Protein AF-A0A8S0PTY3-F1 (afdb_monomer)

Organism: NCBI:txid158383

Structure (mmCIF, N/CA/C/O backbone):
data_AF-A0A8S0PTY3-F1
#
_entry.id   AF-A0A8S0PTY3-F1
#
loop_
_atom_site.group_PDB
_atom_site.id
_atom_site.type_symbol
_atom_site.label_atom_id
_atom_site.label_alt_id
_atom_site.label_comp_id
_atom_site.label_asym_id
_atom_site.label_entity_id
_atom_site.label_seq_id
_atom_site.pdbx_PDB_ins_code
_atom_site.Cartn_x
_atom_site.Cartn_y
_atom_site.Cartn_z
_atom_site.occupancy
_atom_site.B_iso_or_equiv
_atom_site.auth_seq_id
_atom_site.auth_comp_id
_atom_site.auth_asym_id
_atom_site.auth_atom_id
_atom_site.pdbx_PDB_model_num
ATOM 1 N N . MET A 1 1 ? 36.719 59.732 -24.425 1.00 47.72 1 MET A N 1
ATOM 2 C CA . MET A 1 1 ? 35.399 59.283 -24.915 1.00 47.72 1 MET A CA 1
ATOM 3 C C . MET A 1 1 ? 35.614 58.334 -26.077 1.00 47.72 1 MET A C 1
ATOM 5 O O . MET A 1 1 ? 36.108 58.786 -27.097 1.00 47.72 1 MET A O 1
ATOM 9 N N . ALA A 1 2 ? 35.304 57.054 -25.889 1.00 41.06 2 ALA A N 1
ATOM 10 C CA . ALA A 1 2 ? 34.878 56.102 -26.920 1.00 41.06 2 ALA A CA 1
ATOM 11 C C . ALA A 1 2 ? 34.700 54.754 -26.211 1.00 41.06 2 ALA A C 1
ATOM 13 O O . ALA A 1 2 ? 35.663 54.024 -25.995 1.00 41.06 2 ALA A O 1
ATOM 14 N N . GLY A 1 3 ? 33.476 54.494 -25.754 1.00 50.53 3 GLY A N 1
ATOM 15 C CA . GLY A 1 3 ? 33.076 53.160 -25.331 1.00 50.53 3 GLY A CA 1
ATOM 16 C C . GLY A 1 3 ? 32.912 52.247 -26.543 1.00 50.53 3 GLY A C 1
ATOM 17 O O . GLY A 1 3 ? 32.558 52.717 -27.623 1.00 50.53 3 GLY A O 1
ATOM 18 N N . LYS A 1 4 ? 33.175 50.960 -26.334 1.00 49.97 4 LYS A N 1
ATOM 19 C CA . LYS A 1 4 ? 32.602 49.814 -27.054 1.00 49.97 4 LYS A CA 1
ATOM 20 C C . LYS A 1 4 ? 32.573 48.682 -26.026 1.00 49.97 4 LYS A C 1
ATOM 22 O O . LYS A 1 4 ? 33.629 48.272 -25.560 1.00 49.97 4 LYS A O 1
ATOM 27 N N . GLU A 1 5 ? 31.456 48.510 -25.333 1.00 43.94 5 GLU A N 1
ATOM 28 C CA . GLU A 1 5 ? 30.323 47.653 -25.711 1.00 43.94 5 GLU A CA 1
ATOM 29 C C . GLU A 1 5 ? 30.689 46.172 -25.792 1.00 43.94 5 GLU A C 1
ATOM 31 O O . GLU A 1 5 ? 31.604 45.739 -26.488 1.00 43.94 5 GLU A O 1
ATOM 36 N N . GLU A 1 6 ? 29.941 45.441 -24.981 1.00 49.84 6 GLU A N 1
ATOM 37 C CA . GLU A 1 6 ? 30.069 44.049 -24.624 1.00 49.84 6 GLU A CA 1
ATOM 38 C C . GLU A 1 6 ? 29.741 43.118 -25.790 1.00 49.84 6 GLU A C 1
ATOM 40 O O . GLU A 1 6 ? 28.925 43.415 -26.661 1.00 49.84 6 GLU A O 1
ATOM 45 N N . THR A 1 7 ? 30.296 41.911 -25.759 1.00 37.59 7 THR A N 1
ATOM 46 C CA . THR A 1 7 ? 29.623 40.764 -26.373 1.00 37.59 7 THR A CA 1
ATOM 47 C C . THR A 1 7 ? 29.821 39.559 -25.472 1.00 37.59 7 THR A C 1
ATOM 49 O O . THR A 1 7 ? 30.642 38.674 -25.708 1.00 37.59 7 THR A O 1
ATOM 52 N N . SER A 1 8 ? 29.058 39.558 -24.385 1.00 48.28 8 SER A N 1
ATOM 53 C CA . SER A 1 8 ? 28.798 38.378 -23.574 1.00 48.28 8 SER A CA 1
ATOM 54 C C . SER A 1 8 ? 28.000 37.407 -24.442 1.00 48.28 8 SER A C 1
ATOM 56 O O . SER A 1 8 ? 26.793 37.557 -24.608 1.00 48.28 8 SER A O 1
ATOM 58 N N . ILE A 1 9 ? 28.683 36.450 -25.075 1.00 49.12 9 ILE A N 1
ATOM 59 C CA . ILE A 1 9 ? 28.039 35.369 -25.828 1.00 49.12 9 ILE A CA 1
ATOM 60 C C . ILE A 1 9 ? 27.281 34.506 -24.818 1.00 49.12 9 ILE A C 1
ATOM 62 O O . ILE A 1 9 ? 27.833 33.608 -24.179 1.00 49.12 9 ILE A O 1
ATOM 66 N N . SER A 1 10 ? 26.001 34.821 -24.660 1.00 50.09 10 SER A N 1
ATOM 67 C CA . SER A 1 10 ? 25.010 34.012 -23.969 1.00 50.09 10 SER A CA 1
ATOM 68 C C . SER A 1 10 ? 24.914 32.669 -24.684 1.00 50.09 10 SER A C 1
ATOM 70 O O . SER A 1 10 ? 24.241 32.539 -25.706 1.00 50.09 10 SER A O 1
ATOM 72 N N . LYS A 1 11 ? 25.618 31.654 -24.175 1.00 48.19 11 LYS A N 1
ATOM 73 C CA . LYS A 1 11 ? 25.372 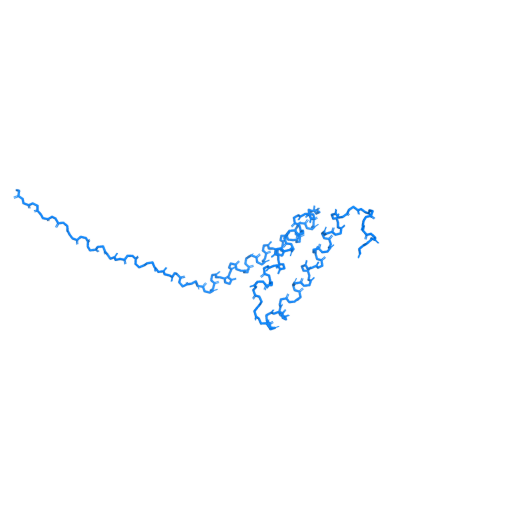30.271 -24.591 1.00 48.19 11 LYS A CA 1
ATOM 74 C C . LYS A 1 11 ? 23.907 29.948 -24.277 1.00 48.19 11 LYS A C 1
ATOM 76 O O . LYS A 1 11 ? 23.478 30.219 -23.151 1.00 48.19 11 LYS A O 1
ATOM 81 N N . PRO A 1 12 ? 23.140 29.379 -25.222 1.00 44.28 12 PRO A N 1
ATOM 82 C CA . PRO A 1 12 ? 21.804 28.909 -24.915 1.00 44.28 12 PRO A CA 1
ATOM 83 C C . PRO A 1 12 ? 21.947 27.837 -23.839 1.00 44.28 12 PRO A C 1
ATOM 85 O O . PRO A 1 12 ? 22.646 26.838 -24.019 1.00 44.28 12 PRO A O 1
ATOM 88 N N . LYS A 1 13 ? 21.326 28.094 -22.690 1.00 45.62 13 LYS A N 1
ATOM 89 C CA . LYS A 1 13 ? 21.098 27.110 -21.642 1.00 45.62 13 LYS A CA 1
ATOM 90 C C . LYS A 1 13 ? 20.131 26.099 -22.248 1.00 45.62 13 LYS A C 1
ATOM 92 O O . LYS A 1 13 ? 18.924 26.273 -22.148 1.00 45.62 13 LYS A O 1
ATOM 97 N N . MET A 1 14 ? 20.679 25.131 -22.987 1.00 43.06 14 MET A N 1
ATOM 98 C CA . MET A 1 14 ? 19.961 23.919 -23.349 1.00 43.06 14 MET A CA 1
ATOM 99 C C . MET A 1 14 ? 19.420 23.383 -22.035 1.00 43.06 14 MET A C 1
ATOM 101 O O . MET A 1 14 ? 20.191 23.060 -21.129 1.00 43.06 14 MET A O 1
ATOM 105 N N . GLU A 1 15 ? 18.098 23.422 -21.910 1.00 46.19 15 GLU A N 1
ATOM 106 C CA . GLU A 1 15 ? 17.368 22.638 -20.939 1.00 46.19 15 GLU A CA 1
ATOM 107 C C . GLU A 1 15 ? 17.811 21.205 -21.186 1.00 46.19 15 GLU A C 1
ATOM 109 O O . GLU A 1 15 ? 17.429 20.554 -22.155 1.00 46.19 15 GLU A O 1
ATOM 114 N N . GLU A 1 16 ? 18.762 20.783 -20.363 1.00 47.66 16 GLU A N 1
ATOM 115 C CA . GLU A 1 16 ? 19.120 19.400 -20.190 1.00 47.66 16 GLU A CA 1
ATOM 116 C 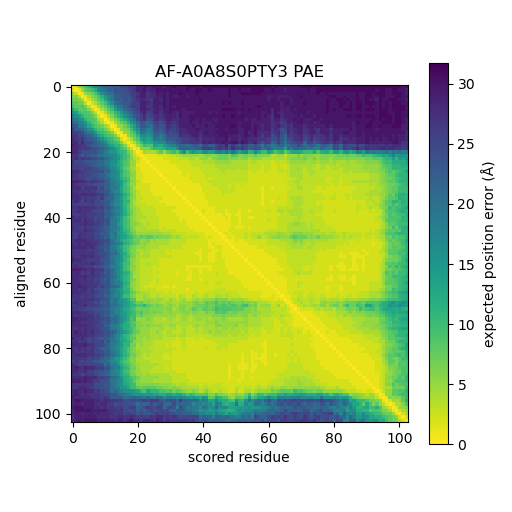C . GLU A 1 16 ? 17.804 18.759 -19.756 1.00 47.66 16 GLU A C 1
ATOM 118 O O . GLU A 1 16 ? 17.382 18.911 -18.607 1.00 47.66 16 GLU A O 1
ATOM 123 N N . GLU A 1 17 ? 17.094 18.149 -20.710 1.00 50.41 17 GLU A N 1
ATOM 124 C CA . GLU A 1 17 ? 16.137 17.086 -20.449 1.00 50.41 17 GLU A CA 1
ATOM 125 C C . GLU A 1 17 ? 16.883 16.132 -19.533 1.00 50.41 17 GLU A C 1
ATOM 127 O O . GLU A 1 17 ? 17.713 15.332 -19.969 1.00 50.41 17 GLU A O 1
ATOM 132 N N . SER A 1 18 ? 16.722 16.355 -18.231 1.00 56.41 18 SER A N 1
ATOM 133 C CA . SER A 1 18 ? 17.535 15.727 -17.219 1.00 56.41 18 SER A CA 1
ATOM 134 C C . SER A 1 18 ? 17.217 14.257 -17.338 1.00 56.41 18 SER A C 1
ATOM 136 O O . SER A 1 18 ? 16.141 13.831 -16.914 1.00 56.41 18 SER A O 1
ATOM 138 N N . SER A 1 19 ? 18.107 13.510 -17.993 1.00 62.31 19 SER A N 1
ATOM 139 C CA . SER A 1 19 ? 17.994 12.067 -18.105 1.00 62.31 19 SER A CA 1
ATOM 140 C C . SER A 1 19 ? 17.713 11.571 -16.694 1.00 62.31 19 SER A C 1
ATOM 142 O O . SER A 1 19 ? 18.517 11.771 -15.778 1.00 62.31 19 SER A O 1
ATOM 144 N N . VAL A 1 20 ? 16.491 11.086 -16.463 1.00 66.31 20 VAL A N 1
ATOM 145 C CA . VAL A 1 20 ? 16.073 10.677 -15.127 1.00 66.31 20 VAL A CA 1
ATOM 146 C C . VAL A 1 20 ? 17.027 9.559 -14.757 1.00 66.31 20 VAL A C 1
ATOM 148 O O . VAL A 1 20 ? 16.990 8.477 -15.338 1.00 66.31 20 VAL A O 1
ATOM 151 N N . CYS A 1 21 ? 17.968 9.854 -13.860 1.00 88.75 21 CYS A N 1
ATOM 152 C CA . CYS A 1 21 ? 18.962 8.885 -13.444 1.00 88.75 21 CYS A CA 1
ATOM 153 C C . CYS A 1 21 ? 18.187 7.737 -12.805 1.00 88.75 21 CYS A C 1
ATOM 155 O O . CYS A 1 21 ? 17.653 7.896 -11.708 1.00 88.75 21 CYS A O 1
ATOM 157 N N . TRP A 1 22 ? 18.096 6.602 -13.502 1.00 90.00 22 TRP A N 1
ATOM 158 C CA . TRP A 1 22 ? 17.279 5.455 -13.096 1.00 90.00 22 TRP A CA 1
ATOM 159 C C . TRP A 1 22 ? 17.567 5.035 -11.649 1.00 90.00 22 TRP A C 1
ATOM 161 O O . TRP A 1 22 ? 16.667 4.613 -10.933 1.00 90.00 22 TRP A O 1
ATOM 171 N N . ARG A 1 23 ? 18.805 5.241 -11.179 1.00 92.56 23 ARG A N 1
ATOM 172 C CA . ARG A 1 23 ? 19.203 5.008 -9.784 1.00 92.56 23 ARG A CA 1
ATOM 173 C C . ARG A 1 23 ? 18.432 5.882 -8.799 1.00 92.56 23 ARG A C 1
ATOM 175 O O . ARG A 1 23 ? 17.964 5.368 -7.794 1.00 92.56 23 ARG A O 1
ATOM 182 N N . LYS A 1 24 ? 18.281 7.178 -9.091 1.00 93.44 24 LYS A N 1
ATOM 183 C CA . LYS A 1 24 ? 17.484 8.095 -8.262 1.00 93.44 24 LYS A CA 1
ATOM 184 C C . LYS A 1 24 ? 16.015 7.692 -8.273 1.00 93.44 24 LYS A C 1
ATOM 186 O O . LYS A 1 24 ? 15.405 7.607 -7.222 1.00 93.44 24 LYS A O 1
ATOM 191 N N . GLN A 1 25 ? 15.477 7.359 -9.446 1.00 91.00 25 GLN A N 1
ATOM 192 C CA . GLN A 1 25 ? 14.087 6.917 -9.563 1.00 91.00 25 GLN A CA 1
ATOM 193 C C . GLN A 1 25 ? 13.813 5.640 -8.754 1.00 91.00 25 GLN A C 1
ATOM 195 O O . GLN A 1 25 ? 12.777 5.531 -8.103 1.00 91.00 25 GLN A O 1
ATOM 200 N N . VAL A 1 26 ? 14.738 4.677 -8.782 1.00 91.94 26 VAL A N 1
ATOM 201 C CA . VAL A 1 26 ? 14.650 3.452 -7.978 1.00 91.94 26 VAL A CA 1
ATOM 202 C C . VAL A 1 26 ? 14.751 3.765 -6.485 1.00 91.94 26 VAL A C 1
ATOM 204 O O . VAL A 1 26 ? 13.951 3.243 -5.716 1.00 91.94 26 VAL A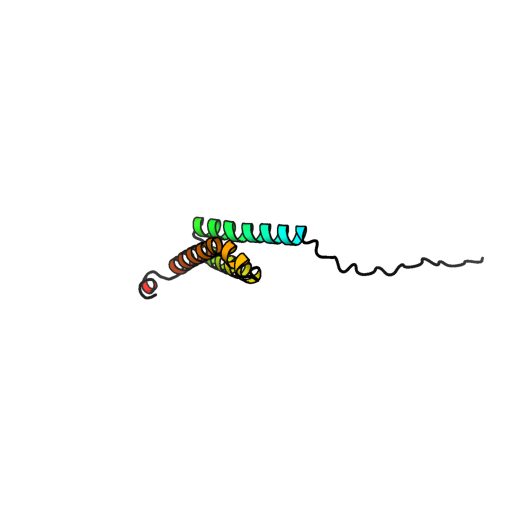 O 1
ATOM 207 N N . ASP A 1 27 ? 15.672 4.638 -6.075 1.00 95.31 27 ASP A N 1
ATOM 208 C CA . ASP A 1 27 ? 15.822 5.055 -4.675 1.00 95.31 27 ASP A CA 1
ATOM 209 C C . ASP A 1 27 ? 14.565 5.769 -4.144 1.00 95.31 27 ASP A C 1
ATOM 211 O O . ASP A 1 27 ? 14.057 5.434 -3.074 1.00 95.31 27 ASP A O 1
ATOM 215 N N . ASP A 1 28 ? 13.990 6.687 -4.923 1.00 94.56 28 ASP A N 1
ATOM 216 C CA . ASP A 1 28 ? 12.747 7.381 -4.572 1.00 94.56 28 ASP A CA 1
ATOM 217 C C . ASP A 1 28 ? 11.563 6.411 -4.482 1.00 94.56 28 ASP A C 1
ATOM 219 O O . ASP A 1 28 ? 10.747 6.489 -3.560 1.00 94.56 28 ASP A O 1
ATOM 223 N N . ASN A 1 29 ? 11.481 5.455 -5.412 1.00 93.25 29 ASN A N 1
ATOM 224 C CA . ASN A 1 29 ? 10.476 4.398 -5.371 1.00 93.25 29 ASN A CA 1
ATOM 225 C C . ASN A 1 29 ? 10.632 3.521 -4.124 1.00 93.25 29 ASN A C 1
ATOM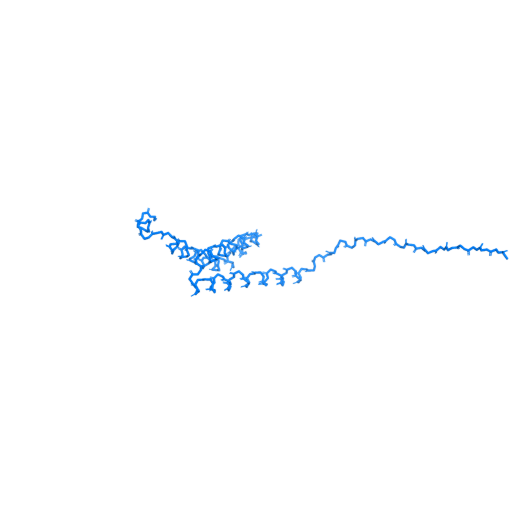 227 O O . ASN A 1 29 ? 9.631 3.201 -3.487 1.00 93.25 29 ASN A O 1
ATOM 231 N N . LEU A 1 30 ? 11.863 3.159 -3.757 1.00 94.12 30 LEU A N 1
ATOM 232 C CA . LEU A 1 30 ? 12.143 2.343 -2.579 1.00 94.12 30 LEU A CA 1
ATOM 233 C C . LEU A 1 30 ? 11.770 3.083 -1.292 1.00 94.12 30 LEU A C 1
ATOM 235 O O . LEU A 1 30 ? 11.084 2.530 -0.434 1.00 94.12 30 LEU A O 1
ATOM 239 N N . LYS A 1 31 ? 12.149 4.359 -1.181 1.00 96.38 31 LYS A N 1
ATOM 240 C CA . LYS A 1 31 ? 11.754 5.221 -0.060 1.00 96.38 31 LYS A CA 1
ATOM 241 C C . LYS A 1 31 ? 10.241 5.318 0.053 1.00 96.38 31 LYS A C 1
ATOM 243 O O . LYS A 1 31 ? 9.701 5.128 1.138 1.00 96.38 31 LYS A O 1
ATOM 248 N N . ARG A 1 32 ? 9.549 5.555 -1.064 1.00 95.44 32 ARG A N 1
ATOM 249 C CA . ARG A 1 32 ? 8.086 5.635 -1.089 1.00 95.44 32 ARG A CA 1
ATOM 250 C C . ARG A 1 32 ? 7.433 4.310 -0.699 1.00 95.44 32 ARG A C 1
ATOM 252 O O . ARG A 1 32 ? 6.478 4.327 0.075 1.00 95.44 32 ARG A O 1
ATOM 259 N N . LEU A 1 33 ? 7.959 3.185 -1.184 1.00 95.00 33 LEU A N 1
ATOM 260 C CA . LEU A 1 33 ? 7.499 1.850 -0.805 1.00 95.00 33 LEU A CA 1
ATOM 261 C C . LEU A 1 33 ? 7.623 1.640 0.709 1.00 95.00 33 LEU A C 1
ATOM 263 O O . LEU A 1 33 ? 6.647 1.263 1.351 1.00 95.00 33 LEU A O 1
ATOM 267 N N . HIS A 1 34 ? 8.787 1.947 1.285 1.00 95.62 34 HIS A N 1
ATOM 268 C CA . HIS A 1 34 ? 9.027 1.835 2.725 1.00 95.62 34 HIS A CA 1
ATOM 269 C C . HIS A 1 34 ? 8.118 2.758 3.538 1.00 95.62 34 HIS A C 1
ATOM 271 O O . HIS A 1 34 ? 7.524 2.321 4.519 1.00 95.62 34 HIS A O 1
ATOM 277 N N . SER A 1 35 ? 7.964 4.018 3.122 1.00 96.69 35 SER A N 1
ATOM 278 C CA . SER A 1 35 ? 7.060 4.963 3.782 1.00 96.69 35 SER A CA 1
ATOM 279 C C . SER A 1 35 ? 5.620 4.459 3.816 1.00 96.69 35 SER A C 1
ATOM 281 O O . SER A 1 35 ? 4.958 4.596 4.839 1.00 96.69 35 SER A O 1
ATOM 283 N N . LEU A 1 36 ? 5.133 3.866 2.724 1.00 95.69 36 LEU A N 1
ATOM 284 C CA . LEU A 1 36 ? 3.778 3.322 2.657 1.00 95.69 36 LEU A CA 1
ATOM 285 C C . LEU A 1 36 ? 3.629 2.050 3.498 1.00 95.69 36 LEU A C 1
ATOM 287 O O . LEU A 1 36 ? 2.642 1.913 4.220 1.00 95.69 36 LEU A O 1
ATOM 291 N N . LEU A 1 37 ? 4.608 1.145 3.437 1.00 95.00 37 LEU A N 1
ATOM 292 C CA . LEU A 1 37 ? 4.578 -0.124 4.161 1.00 95.00 37 LEU A CA 1
ATOM 293 C C . LEU A 1 37 ? 4.623 0.102 5.678 1.00 95.00 37 LEU A C 1
ATOM 295 O O . LEU A 1 37 ? 3.682 -0.261 6.380 1.00 95.00 37 LEU A O 1
ATOM 299 N N . PHE A 1 38 ? 5.649 0.805 6.163 1.00 95.75 38 PHE A N 1
ATOM 300 C CA . PHE A 1 38 ? 5.802 1.099 7.589 1.00 95.75 38 PHE A CA 1
ATOM 301 C C . PHE A 1 38 ? 4.777 2.107 8.100 1.00 95.75 38 PHE A C 1
ATOM 303 O O . PHE A 1 38 ? 4.389 2.045 9.262 1.00 95.75 38 PHE A O 1
ATOM 310 N N . GLY A 1 39 ? 4.319 3.027 7.246 1.00 95.94 39 GLY A N 1
ATOM 311 C CA . GLY A 1 39 ? 3.218 3.921 7.585 1.00 95.94 39 GLY A CA 1
ATOM 312 C C . GLY A 1 39 ? 1.962 3.127 7.922 1.00 95.94 39 GLY A C 1
ATOM 313 O O . GLY A 1 39 ? 1.386 3.334 8.990 1.00 95.94 39 GLY A O 1
ATOM 314 N N . THR A 1 40 ? 1.590 2.185 7.045 1.00 96.25 40 THR A N 1
ATOM 315 C CA . THR A 1 40 ? 0.396 1.350 7.228 1.00 96.25 40 THR A CA 1
ATOM 316 C C . THR A 1 40 ? 0.479 0.571 8.539 1.00 96.25 40 THR A C 1
ATOM 318 O O . THR A 1 40 ? -0.483 0.564 9.305 1.00 96.25 40 THR A O 1
ATOM 321 N N . ASP A 1 41 ? 1.635 -0.031 8.824 1.00 96.06 41 ASP A N 1
ATOM 322 C CA . ASP A 1 41 ? 1.866 -0.773 10.067 1.00 96.06 41 ASP A CA 1
ATOM 323 C C . ASP A 1 41 ? 1.762 0.121 11.298 1.00 96.06 41 ASP A C 1
ATOM 325 O O . ASP A 1 41 ? 0.997 -0.171 12.215 1.00 96.06 41 ASP A O 1
ATOM 329 N N . LEU A 1 42 ? 2.437 1.270 11.282 1.00 97.19 42 LEU A N 1
ATOM 330 C CA . LEU A 1 42 ? 2.395 2.225 12.383 1.00 97.19 42 LEU A CA 1
ATOM 331 C C . LEU A 1 42 ? 0.978 2.762 12.635 1.00 97.19 42 LEU A C 1
ATOM 333 O O . LEU A 1 42 ? 0.597 2.999 13.781 1.00 97.19 42 LEU A O 1
ATOM 337 N N . ALA A 1 43 ? 0.196 2.993 11.580 1.00 95.75 43 ALA A N 1
ATOM 338 C CA . ALA A 1 43 ? -1.182 3.452 11.696 1.00 95.75 43 ALA A CA 1
ATOM 339 C C . ALA A 1 43 ? -2.090 2.366 12.296 1.00 95.75 43 ALA A C 1
ATOM 341 O O . ALA A 1 43 ? -2.898 2.669 13.176 1.00 95.75 43 ALA A O 1
ATOM 342 N N . LEU A 1 44 ? -1.910 1.102 11.890 1.00 94.88 44 LEU A N 1
ATOM 343 C CA . LEU A 1 44 ? -2.609 -0.040 12.487 1.00 94.88 44 LEU A CA 1
ATOM 344 C C . LEU A 1 44 ? -2.263 -0.207 13.970 1.00 94.88 44 LEU A C 1
ATOM 346 O O . LEU A 1 44 ? -3.171 -0.355 14.786 1.00 94.88 44 LEU A O 1
ATOM 350 N N . GLU A 1 45 ? -0.980 -0.132 14.330 1.00 95.81 45 GLU A N 1
ATOM 351 C CA . GLU A 1 45 ? -0.515 -0.222 15.721 1.00 95.81 45 GLU A CA 1
ATOM 352 C C . GLU A 1 45 ? -1.104 0.885 16.604 1.00 95.81 45 GLU A C 1
ATOM 354 O O . GLU A 1 45 ? -1.456 0.649 17.759 1.00 95.81 45 GLU A O 1
ATOM 359 N N . LYS A 1 46 ? -1.257 2.094 16.053 1.00 95.56 46 LYS A N 1
ATOM 360 C CA . LYS A 1 46 ? -1.863 3.240 16.748 1.00 95.56 46 LYS A CA 1
ATOM 361 C C . LYS A 1 46 ? -3.392 3.200 16.795 1.00 95.56 46 LYS A C 1
ATOM 363 O O . LYS A 1 46 ? -3.988 4.045 17.459 1.00 95.56 46 LYS A O 1
ATOM 368 N N . GLY A 1 47 ? -4.032 2.267 16.088 1.00 93.00 47 GLY A N 1
ATOM 369 C CA . GLY A 1 47 ? -5.488 2.223 15.936 1.00 93.00 47 GLY A CA 1
ATOM 370 C C . GLY A 1 47 ? -6.057 3.336 15.048 1.00 93.00 47 GLY A C 1
ATOM 371 O O . GLY A 1 47 ? -7.270 3.542 15.028 1.00 93.00 47 GLY A O 1
ATOM 372 N N . ASP A 1 48 ? -5.212 4.047 14.295 1.00 95.94 48 ASP A N 1
ATOM 373 C CA . ASP A 1 48 ? -5.659 5.002 13.280 1.00 95.94 48 ASP A CA 1
ATOM 374 C C . ASP A 1 48 ? -5.999 4.247 11.990 1.00 95.94 48 ASP A C 1
ATOM 376 O O . ASP A 1 48 ? -5.245 4.206 11.012 1.00 95.94 48 ASP A O 1
ATOM 380 N N . PHE A 1 49 ? -7.161 3.597 12.015 1.00 94.31 49 PHE A N 1
ATOM 381 C CA . PHE A 1 49 ? -7.616 2.758 10.915 1.00 94.31 49 PHE A CA 1
ATOM 382 C C . PHE A 1 49 ? -7.927 3.561 9.645 1.00 94.31 49 PHE A C 1
ATOM 384 O O . PHE A 1 49 ? -7.795 3.024 8.548 1.00 94.31 49 PHE A O 1
ATOM 391 N N . SER A 1 50 ? -8.277 4.845 9.763 1.00 94.38 50 SER A N 1
ATOM 392 C CA . SER A 1 50 ? -8.496 5.730 8.611 1.00 94.38 50 SER A CA 1
ATOM 393 C C . SER A 1 50 ? -7.191 5.971 7.857 1.00 94.38 50 SER A C 1
ATOM 395 O O . SER A 1 50 ? -7.125 5.758 6.643 1.00 94.38 50 SER A O 1
ATOM 397 N N . SER A 1 51 ? -6.127 6.348 8.572 1.00 94.50 51 SER A N 1
ATOM 398 C CA . SER A 1 51 ? -4.802 6.524 7.969 1.00 94.50 51 SER A CA 1
ATOM 399 C C . SER A 1 51 ? -4.252 5.205 7.427 1.00 94.50 51 SER A C 1
ATOM 401 O O . SER A 1 51 ? -3.738 5.180 6.307 1.00 94.50 51 SER A O 1
ATOM 403 N N . ALA A 1 52 ? -4.425 4.100 8.163 1.00 96.19 52 ALA A N 1
ATOM 404 C CA . ALA A 1 52 ? -4.019 2.771 7.709 1.00 96.19 52 ALA A CA 1
ATOM 405 C C . ALA A 1 52 ? -4.722 2.371 6.403 1.00 96.19 52 ALA A C 1
ATOM 407 O O . ALA A 1 52 ? -4.078 1.867 5.485 1.00 96.19 52 ALA A O 1
ATOM 408 N N . GLN A 1 53 ? -6.027 2.640 6.280 1.00 96.00 53 GLN A N 1
ATOM 409 C CA . GLN A 1 53 ? -6.792 2.365 5.064 1.00 96.00 53 GLN A CA 1
ATOM 410 C C . GLN A 1 53 ? -6.244 3.155 3.866 1.00 96.00 53 GLN A C 1
ATOM 412 O O . GLN A 1 53 ? -6.010 2.581 2.801 1.00 96.00 53 GLN A O 1
ATOM 417 N N . VAL A 1 54 ? -6.020 4.463 4.031 1.00 96.50 54 VAL A N 1
ATOM 418 C CA . VAL A 1 54 ? -5.511 5.334 2.956 1.00 96.50 54 VAL A CA 1
ATOM 419 C C . VAL A 1 54 ? -4.106 4.915 2.526 1.00 96.50 54 VAL A C 1
ATOM 421 O O . VAL A 1 54 ? -3.820 4.841 1.330 1.00 96.50 54 VAL A O 1
ATOM 424 N N . GLN A 1 55 ? -3.230 4.604 3.480 1.00 95.69 55 GLN A N 1
ATOM 425 C CA . GLN A 1 55 ? -1.860 4.185 3.190 1.00 95.69 55 GLN A CA 1
ATOM 426 C C . GLN A 1 55 ? -1.805 2.802 2.537 1.00 95.69 55 GLN A C 1
ATOM 428 O O . GLN A 1 55 ? -1.066 2.635 1.567 1.00 95.69 55 GLN A O 1
ATOM 433 N N . ALA A 1 56 ? -2.640 1.852 2.972 1.00 96.31 56 ALA A N 1
ATOM 434 C CA . ALA A 1 56 ? -2.743 0.535 2.347 1.00 96.31 56 ALA A CA 1
ATOM 435 C C . ALA A 1 56 ? -3.259 0.624 0.899 1.00 96.31 56 ALA A C 1
ATOM 437 O O . ALA A 1 56 ? -2.697 -0.008 0.004 1.00 96.31 56 ALA A O 1
ATOM 438 N N . LEU A 1 57 ? -4.274 1.458 0.632 1.00 96.69 57 LEU A N 1
ATOM 439 C CA . LEU A 1 57 ? -4.738 1.737 -0.735 1.00 96.69 57 LEU A CA 1
ATOM 440 C C . LEU A 1 57 ? -3.638 2.382 -1.585 1.00 96.69 57 LEU A C 1
ATOM 442 O O . LEU A 1 57 ? -3.429 1.989 -2.732 1.00 96.69 57 LEU A O 1
ATOM 446 N N . GLY A 1 58 ? -2.907 3.341 -1.012 1.00 96.06 58 GLY A N 1
ATOM 447 C CA . GLY A 1 58 ? -1.766 3.979 -1.663 1.00 96.06 58 GLY A CA 1
ATOM 448 C C . GLY A 1 58 ? -0.644 2.994 -1.994 1.00 96.06 58 GLY A C 1
ATOM 449 O O . GLY A 1 58 ? -0.065 3.078 -3.075 1.00 96.06 58 GLY A O 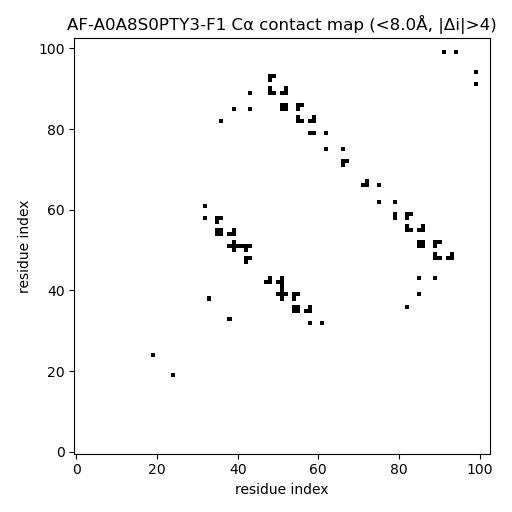1
ATOM 450 N N . LEU A 1 59 ? -0.364 2.039 -1.103 1.00 96.31 59 LEU A N 1
ATOM 451 C CA . LEU A 1 59 ? 0.603 0.963 -1.317 1.00 96.31 59 LEU A CA 1
ATOM 452 C C . LEU A 1 59 ? 0.186 0.059 -2.478 1.00 96.31 59 LEU A C 1
ATOM 454 O O . LEU A 1 59 ? 0.990 -0.175 -3.375 1.00 96.31 59 LEU A O 1
ATOM 458 N N . ILE A 1 60 ? -1.068 -0.398 -2.496 1.00 95.94 60 ILE A N 1
ATOM 459 C CA . ILE A 1 60 ? -1.596 -1.237 -3.582 1.00 95.94 60 ILE A CA 1
ATOM 460 C C . ILE A 1 60 ? -1.508 -0.488 -4.914 1.00 95.94 60 ILE A C 1
ATOM 462 O O . ILE A 1 60 ? -0.930 -1.003 -5.866 1.00 95.94 60 ILE A O 1
ATOM 466 N N . GLY A 1 61 ? -1.994 0.756 -4.966 1.00 95.38 61 GLY A N 1
ATOM 467 C CA . GLY A 1 61 ? -1.931 1.568 -6.181 1.00 95.38 61 GLY A CA 1
ATOM 468 C C . GLY A 1 61 ? -0.498 1.832 -6.650 1.00 95.38 61 GLY A C 1
ATOM 469 O O . GLY A 1 61 ? -0.222 1.809 -7.847 1.00 95.38 61 GLY A O 1
ATOM 470 N N . PHE A 1 62 ? 0.439 2.038 -5.720 1.00 95.06 62 PHE A N 1
ATOM 471 C CA . PHE A 1 62 ? 1.853 2.191 -6.049 1.00 95.06 62 PHE A CA 1
ATOM 472 C C . PHE A 1 62 ? 2.433 0.912 -6.669 1.00 95.06 62 PHE A C 1
ATOM 474 O O . PHE A 1 62 ? 3.083 0.997 -7.711 1.00 95.06 62 PHE A O 1
ATOM 481 N N . LEU A 1 63 ? 2.166 -0.256 -6.081 1.00 93.75 63 LEU A N 1
ATOM 482 C CA . LEU A 1 63 ? 2.633 -1.549 -6.589 1.00 93.75 63 LEU A CA 1
ATOM 483 C C . LEU A 1 63 ? 2.044 -1.867 -7.970 1.00 93.75 63 LEU A C 1
ATOM 485 O O . LEU A 1 63 ? 2.788 -2.221 -8.888 1.00 93.75 63 LEU A O 1
ATOM 489 N N . ASP A 1 64 ? 0.738 -1.660 -8.138 1.00 92.06 64 ASP A N 1
ATOM 490 C CA . ASP A 1 64 ? 0.033 -1.901 -9.399 1.00 92.06 64 ASP A CA 1
ATOM 491 C C . ASP A 1 64 ? 0.545 -0.946 -10.503 1.00 92.06 64 ASP A C 1
ATOM 493 O O . ASP A 1 64 ? 0.724 -1.352 -11.647 1.00 92.06 64 ASP A O 1
ATOM 497 N N . SER A 1 65 ? 0.895 0.306 -10.168 1.00 92.25 65 SER A N 1
ATOM 498 C CA . SER A 1 65 ? 1.441 1.276 -11.139 1.00 92.25 65 SER A CA 1
ATOM 499 C C . SER A 1 65 ? 2.859 0.967 -11.633 1.00 92.25 65 SER A C 1
ATOM 501 O O . SER A 1 65 ? 3.286 1.517 -12.649 1.00 92.25 65 SER A O 1
ATOM 503 N N . ARG A 1 66 ? 3.613 0.143 -10.894 1.00 87.88 66 ARG A N 1
ATOM 504 C CA . ARG A 1 66 ? 5.013 -0.208 -11.186 1.00 87.88 66 ARG A CA 1
ATOM 505 C C . ARG A 1 66 ? 5.17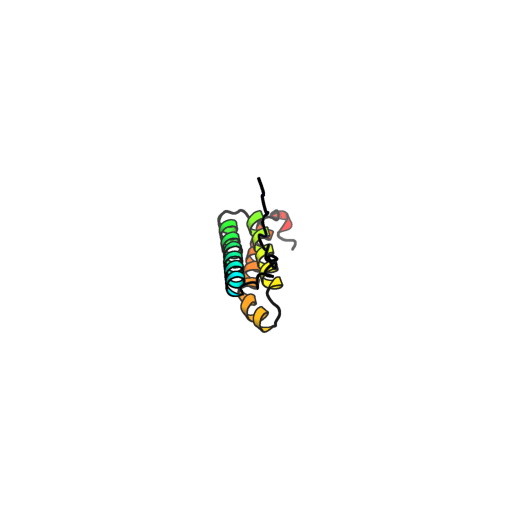7 -1.619 -11.746 1.00 87.88 66 ARG A C 1
ATOM 507 O O . ARG A 1 66 ? 6.300 -2.005 -12.055 1.00 87.88 66 ARG A O 1
ATOM 514 N N . SER A 1 67 ? 4.084 -2.366 -11.879 1.00 88.56 67 SER A N 1
ATOM 515 C CA . SER A 1 67 ? 4.093 -3.739 -12.382 1.00 88.56 67 SER A CA 1
ATOM 516 C C . SER A 1 67 ? 3.662 -3.744 -13.839 1.00 88.56 67 SER A C 1
ATOM 518 O O . SER A 1 67 ? 2.507 -3.480 -14.160 1.00 88.56 67 SER A O 1
ATOM 520 N N . HIS A 1 68 ? 4.612 -4.000 -14.736 1.00 88.00 68 HIS A N 1
ATOM 521 C CA . HIS A 1 68 ? 4.371 -3.952 -16.181 1.00 88.00 68 HIS A CA 1
ATOM 522 C C . HIS A 1 68 ? 4.516 -5.322 -16.850 1.00 88.00 68 HIS A C 1
ATOM 524 O O . HIS A 1 68 ? 4.140 -5.486 -18.010 1.00 88.00 68 HIS A O 1
ATOM 530 N N . SER A 1 69 ? 5.024 -6.320 -16.125 1.00 91.56 69 SER A N 1
ATOM 531 C CA . SER A 1 69 ? 5.154 -7.698 -16.586 1.00 91.56 69 SER A CA 1
ATOM 532 C C . SER A 1 69 ? 4.595 -8.698 -15.571 1.00 91.56 69 SER A C 1
ATOM 534 O O . SER A 1 69 ? 4.504 -8.421 -14.376 1.00 91.56 69 SER A O 1
ATOM 536 N N . GLN A 1 70 ? 4.274 -9.911 -16.036 1.00 89.06 70 GLN A N 1
ATOM 537 C CA . GLN A 1 70 ? 3.887 -11.017 -15.145 1.00 89.06 70 GLN A CA 1
ATOM 538 C C . GLN A 1 70 ? 4.987 -11.379 -14.139 1.00 89.06 70 GLN A C 1
ATOM 540 O O . GLN A 1 70 ? 4.697 -11.907 -13.068 1.00 89.06 70 GLN A O 1
ATOM 545 N N . VAL A 1 71 ? 6.247 -11.111 -14.488 1.00 92.06 71 VAL A N 1
ATOM 546 C CA . VAL A 1 71 ? 7.388 -11.339 -13.604 1.00 92.06 71 VAL A CA 1
ATOM 547 C C . VAL A 1 71 ? 7.361 -10.327 -12.460 1.00 92.06 71 VAL A C 1
ATOM 549 O O . VAL A 1 71 ? 7.433 -10.735 -11.303 1.00 92.06 71 VAL A O 1
ATOM 552 N N . ASP A 1 72 ? 7.168 -9.040 -12.764 1.00 89.88 72 ASP A N 1
ATOM 553 C CA . ASP A 1 72 ? 7.033 -7.988 -11.746 1.00 89.88 72 ASP A CA 1
ATOM 554 C C . ASP A 1 72 ? 5.863 -8.294 -10.806 1.00 89.88 72 ASP A C 1
ATOM 556 O O . ASP A 1 72 ? 6.029 -8.290 -9.587 1.00 89.88 72 ASP A O 1
ATOM 560 N N . GLU A 1 73 ? 4.712 -8.665 -11.378 1.00 89.50 73 GLU A N 1
ATOM 561 C CA . GLU A 1 73 ? 3.516 -9.079 -10.640 1.00 89.50 73 GLU A CA 1
ATOM 562 C C . GLU A 1 73 ? 3.834 -10.229 -9.672 1.00 89.50 73 GLU A C 1
ATOM 564 O O . GLU A 1 73 ? 3.462 -10.182 -8.501 1.00 89.50 73 GLU A O 1
ATOM 569 N N . ALA A 1 74 ? 4.561 -11.259 -10.122 1.00 92.38 74 ALA A N 1
ATOM 570 C CA . ALA A 1 74 ? 4.938 -1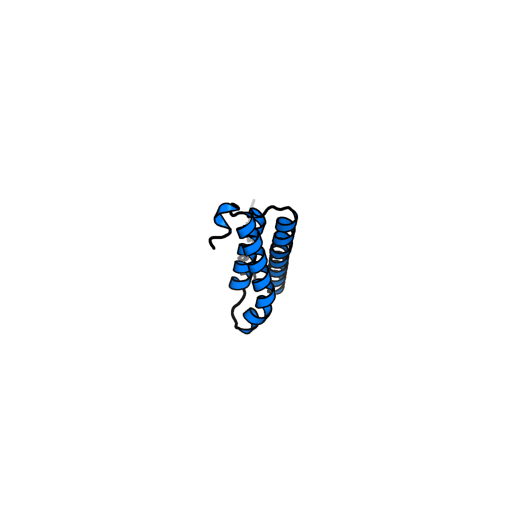2.388 -9.275 1.00 92.38 74 ALA A CA 1
ATOM 571 C C . ALA A 1 74 ? 5.831 -11.964 -8.095 1.00 92.38 74 ALA A C 1
ATOM 573 O O . ALA A 1 74 ? 5.648 -12.481 -6.989 1.00 92.38 74 ALA A O 1
ATOM 574 N N . PHE A 1 75 ? 6.742 -11.007 -8.306 1.00 89.88 75 PHE A N 1
ATOM 575 C CA . PHE A 1 75 ? 7.610 -10.467 -7.258 1.00 89.88 75 PHE A CA 1
ATOM 576 C C . PHE A 1 75 ? 6.862 -9.585 -6.255 1.00 89.88 75 PHE A C 1
ATOM 578 O O . PHE A 1 75 ? 7.111 -9.687 -5.054 1.00 89.88 75 PHE A O 1
ATOM 585 N N . ILE A 1 76 ? 5.927 -8.746 -6.710 1.00 92.44 76 ILE A N 1
ATOM 586 C CA . ILE A 1 76 ? 5.179 -7.845 -5.821 1.00 92.44 76 ILE A CA 1
ATOM 587 C C . ILE A 1 76 ? 3.999 -8.527 -5.121 1.00 92.44 76 ILE A C 1
ATOM 589 O O . ILE A 1 76 ? 3.525 -8.041 -4.092 1.00 92.44 76 ILE A O 1
ATOM 593 N N . ARG A 1 77 ? 3.520 -9.665 -5.644 1.00 92.81 77 ARG A N 1
ATOM 594 C CA . ARG A 1 77 ? 2.319 -10.365 -5.161 1.00 92.81 77 ARG A CA 1
ATOM 595 C C . ARG A 1 77 ? 2.295 -10.620 -3.650 1.00 92.81 77 ARG A C 1
ATOM 597 O O . ARG A 1 77 ? 1.219 -10.443 -3.075 1.00 92.81 77 ARG A O 1
ATOM 604 N N . PRO A 1 78 ? 3.390 -11.038 -2.983 1.00 94.56 78 PRO A N 1
ATOM 605 C CA . PRO A 1 78 ? 3.380 -11.236 -1.534 1.00 94.56 78 PRO A CA 1
ATOM 606 C C . PRO A 1 78 ? 3.092 -9.934 -0.779 1.00 94.56 78 PRO A C 1
ATOM 608 O O . PRO A 1 78 ? 2.182 -9.900 0.046 1.00 94.56 78 PRO A O 1
ATOM 611 N N . ILE A 1 79 ? 3.783 -8.849 -1.144 1.00 93.81 79 ILE A N 1
ATOM 612 C CA . ILE A 1 79 ? 3.620 -7.522 -0.531 1.00 93.81 79 ILE A CA 1
ATOM 613 C C . ILE A 1 79 ? 2.208 -6.992 -0.798 1.00 93.81 79 ILE A C 1
ATOM 615 O O . ILE A 1 79 ? 1.539 -6.487 0.099 1.00 93.81 79 ILE A O 1
ATOM 619 N N . ARG A 1 80 ? 1.709 -7.167 -2.026 1.00 94.88 80 ARG A N 1
ATOM 620 C CA . ARG A 1 80 ? 0.354 -6.760 -2.409 1.00 94.88 80 ARG A CA 1
ATOM 621 C C . ARG A 1 80 ? -0.715 -7.501 -1.606 1.00 94.88 80 ARG A C 1
ATOM 623 O O . ARG A 1 80 ? -1.666 -6.883 -1.139 1.00 94.88 80 ARG A O 1
ATOM 630 N N . ARG A 1 81 ? -0.569 -8.818 -1.422 1.00 96.12 81 ARG A N 1
ATOM 631 C CA . ARG A 1 81 ? -1.490 -9.622 -0.597 1.00 96.12 81 ARG A CA 1
ATOM 632 C C . ARG A 1 81 ? -1.509 -9.153 0.850 1.00 96.12 81 ARG A C 1
ATOM 634 O O . ARG A 1 81 ? -2.582 -9.049 1.435 1.00 96.12 81 ARG A O 1
ATOM 641 N N . GLU A 1 82 ? -0.342 -8.859 1.407 1.00 96.00 82 GLU A N 1
ATOM 642 C CA . GLU A 1 82 ? -0.231 -8.330 2.762 1.00 96.00 82 GLU A CA 1
ATOM 643 C C . GLU A 1 82 ? -0.895 -6.950 2.885 1.00 96.00 82 GLU A C 1
ATOM 645 O O . GLU A 1 82 ? -1.671 -6.722 3.812 1.00 96.00 82 GLU A O 1
ATOM 650 N N . ALA A 1 83 ? -0.681 -6.060 1.912 1.00 95.81 83 ALA A N 1
ATOM 651 C CA . ALA A 1 83 ? -1.330 -4.751 1.865 1.00 95.81 83 ALA A CA 1
ATOM 652 C C . ALA A 1 83 ? -2.865 -4.863 1.817 1.00 95.81 83 ALA A C 1
ATOM 654 O O . ALA A 1 83 ? -3.555 -4.132 2.526 1.00 95.81 83 ALA A O 1
ATOM 655 N N . VAL A 1 84 ? -3.405 -5.813 1.043 1.00 96.75 84 VAL A N 1
ATOM 656 C CA . VAL A 1 84 ? -4.850 -6.102 1.007 1.00 96.75 84 VAL A CA 1
ATOM 657 C C . VAL A 1 84 ? -5.348 -6.615 2.360 1.00 96.75 84 VAL A C 1
ATOM 659 O O . VAL A 1 84 ? -6.358 -6.131 2.859 1.00 96.75 84 VAL A O 1
ATOM 662 N N . ALA A 1 85 ? -4.621 -7.524 3.013 1.00 96.56 85 ALA A N 1
ATOM 663 C CA . ALA A 1 85 ? -5.008 -8.015 4.336 1.00 96.56 85 ALA A CA 1
ATOM 664 C C . ALA A 1 85 ? -5.030 -6.892 5.397 1.00 96.56 85 ALA A C 1
ATOM 666 O O . ALA A 1 85 ? -5.944 -6.827 6.229 1.00 96.56 85 ALA A O 1
ATOM 667 N N . LYS A 1 86 ? -4.053 -5.976 5.348 1.00 95.88 86 LYS A N 1
ATOM 668 C CA . LYS A 1 86 ? -3.997 -4.773 6.198 1.00 95.88 86 LYS A CA 1
ATOM 669 C C . LYS A 1 86 ? -5.158 -3.823 5.901 1.00 95.88 86 LYS A C 1
ATOM 671 O O . LYS A 1 86 ? -5.811 -3.350 6.831 1.00 95.88 86 LYS A O 1
ATOM 676 N N . LEU A 1 87 ? -5.472 -3.615 4.623 1.00 96.12 87 LEU A N 1
ATOM 677 C CA . LEU A 1 87 ? -6.623 -2.831 4.180 1.00 96.12 87 LEU A CA 1
ATOM 678 C C . LEU A 1 87 ? -7.942 -3.403 4.712 1.00 96.12 87 LEU A C 1
ATOM 680 O O . LEU A 1 87 ? -8.750 -2.664 5.270 1.00 96.12 87 LEU A O 1
ATOM 684 N N . ASP A 1 88 ? -8.152 -4.712 4.588 1.00 94.81 88 ASP A N 1
ATOM 685 C CA . ASP A 1 88 ? -9.365 -5.374 5.074 1.00 94.81 88 ASP A CA 1
ATOM 686 C C . ASP A 1 88 ? -9.490 -5.298 6.595 1.00 94.81 88 ASP A C 1
ATOM 688 O O . ASP A 1 88 ? -10.597 -5.213 7.131 1.00 94.81 88 ASP A O 1
ATOM 692 N N . THR A 1 89 ? -8.362 -5.335 7.302 1.00 93.94 89 THR A N 1
ATOM 693 C CA . THR A 1 89 ? -8.318 -5.149 8.755 1.00 93.94 89 THR A CA 1
ATOM 694 C C . THR A 1 89 ? -8.725 -3.724 9.123 1.00 93.94 89 THR A C 1
ATOM 696 O O . THR A 1 89 ? -9.651 -3.543 9.911 1.00 93.94 89 THR A O 1
ATOM 699 N N . ALA A 1 90 ? -8.114 -2.715 8.495 1.00 94.06 90 ALA A N 1
ATOM 700 C CA . ALA A 1 90 ? -8.457 -1.311 8.708 1.00 94.06 90 ALA A CA 1
ATOM 701 C C . ALA A 1 90 ? -9.934 -1.026 8.387 1.00 94.06 90 ALA A C 1
ATOM 703 O O . ALA A 1 90 ? -10.655 -0.451 9.202 1.00 94.06 90 ALA A O 1
ATOM 704 N N . ARG A 1 91 ? -10.417 -1.509 7.237 1.00 92.44 91 ARG A N 1
ATOM 705 C CA . ARG A 1 91 ? -11.809 -1.353 6.805 1.00 92.44 91 ARG A CA 1
ATOM 706 C C . ARG A 1 91 ? -12.779 -1.972 7.807 1.00 92.44 91 ARG A C 1
ATOM 708 O O . ARG A 1 91 ? -13.724 -1.305 8.213 1.00 92.44 91 ARG A O 1
ATOM 715 N N . ARG A 1 92 ? -12.552 -3.218 8.236 1.00 90.94 92 ARG A N 1
ATOM 716 C CA . ARG A 1 92 ? -13.419 -3.878 9.229 1.00 90.94 92 ARG A CA 1
ATOM 717 C C . ARG A 1 92 ? -13.429 -3.136 10.561 1.00 90.94 92 ARG A C 1
ATOM 719 O O . ARG A 1 92 ? -14.486 -3.034 11.174 1.00 90.94 92 ARG A O 1
ATOM 726 N N . SER A 1 93 ? -12.297 -2.579 10.981 1.00 90.44 93 SER A N 1
ATOM 727 C CA . SER A 1 93 ? -12.219 -1.782 12.206 1.00 90.44 93 SER A CA 1
ATOM 728 C C . SER A 1 93 ? -13.000 -0.467 12.128 1.00 90.44 93 SER A C 1
ATOM 730 O O . SER A 1 93 ? -13.574 -0.058 13.135 1.00 90.44 93 SER A O 1
ATOM 732 N N . LEU A 1 94 ? -13.072 0.162 10.951 1.00 87.06 94 LEU A N 1
ATOM 733 C CA . LEU A 1 94 ? -13.843 1.393 10.722 1.00 87.06 94 LEU A CA 1
ATOM 734 C C . LEU A 1 94 ? -15.352 1.155 10.614 1.00 87.06 94 LEU A C 1
ATOM 736 O O . LEU A 1 94 ? -16.141 2.044 10.927 1.00 87.06 94 LEU A O 1
ATOM 740 N N . VAL A 1 95 ? -15.762 -0.032 10.168 1.00 84.00 95 VAL A N 1
ATOM 741 C CA . VAL A 1 95 ? -17.177 -0.392 10.055 1.00 84.00 95 VAL A CA 1
ATOM 742 C C . VAL A 1 95 ? -17.773 -0.594 11.462 1.00 84.00 95 VAL A C 1
ATOM 744 O O . VAL A 1 95 ? -17.184 -1.332 12.268 1.00 84.00 95 VAL A O 1
ATOM 747 N N . PRO A 1 96 ? -18.929 0.026 11.783 1.00 73.81 96 PRO A N 1
ATOM 748 C CA . PRO A 1 96 ? -19.641 -0.211 13.037 1.00 73.81 96 PRO A CA 1
ATOM 749 C C . PRO A 1 96 ? -19.916 -1.703 13.248 1.00 73.81 96 PRO A C 1
ATOM 751 O O . PRO A 1 96 ? -20.206 -2.424 12.298 1.00 73.81 96 PRO A O 1
ATOM 754 N N . ASN A 1 97 ? -19.863 -2.184 14.495 1.00 62.72 97 ASN A N 1
ATOM 755 C CA . ASN A 1 97 ? -20.028 -3.615 14.801 1.00 62.72 97 ASN A CA 1
A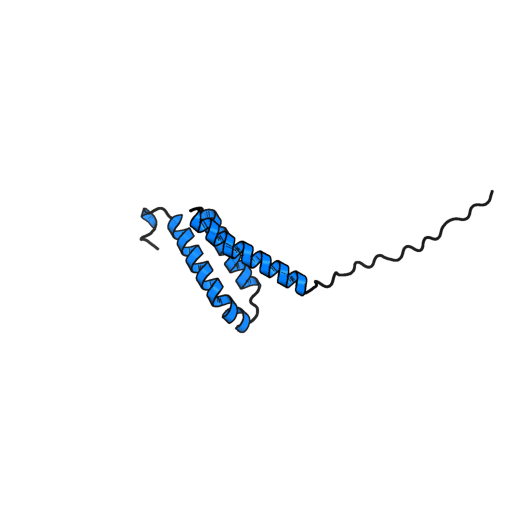TOM 756 C C . ASN A 1 97 ? -21.327 -4.238 14.248 1.00 62.72 97 ASN A C 1
ATOM 758 O O . ASN A 1 97 ? -21.337 -5.436 13.976 1.00 62.72 97 ASN A O 1
ATOM 762 N N . SER A 1 98 ? -22.392 -3.449 14.063 1.00 62.19 98 SER A N 1
ATOM 763 C CA . SER A 1 98 ? -23.658 -3.886 13.453 1.00 62.19 98 SER A CA 1
ATOM 764 C C . SER A 1 98 ? -23.507 -4.354 12.005 1.00 62.19 98 SER A C 1
ATOM 766 O O . SER A 1 98 ? -24.186 -5.285 11.586 1.00 62.19 98 SER A O 1
ATOM 768 N N . ASP A 1 99 ? -22.580 -3.753 11.263 1.00 63.34 99 ASP A N 1
ATOM 769 C CA . ASP A 1 99 ? -22.453 -3.919 9.814 1.00 63.34 99 ASP A CA 1
ATOM 770 C C . ASP A 1 99 ? -21.356 -4.940 9.456 1.00 63.34 99 ASP A C 1
ATOM 772 O O . ASP A 1 99 ? -21.197 -5.323 8.298 1.00 63.34 99 ASP A O 1
ATOM 776 N N . ARG A 1 100 ? -20.600 -5.425 10.454 1.00 62.75 100 ARG A N 1
ATOM 777 C CA . ARG A 1 100 ? -19.471 -6.358 10.268 1.00 62.75 100 ARG A CA 1
ATOM 778 C C . ARG A 1 100 ? -19.881 -7.785 9.896 1.00 62.75 100 ARG A C 1
ATOM 780 O O . ARG A 1 100 ? -19.043 -8.517 9.387 1.00 62.75 100 ARG A O 1
ATOM 787 N N . TYR A 1 101 ? -21.126 -8.183 10.160 1.00 63.47 101 TYR A N 1
ATOM 788 C CA . TYR A 1 101 ? -21.635 -9.538 9.888 1.00 63.47 101 TYR A CA 1
ATOM 789 C C . TYR A 1 101 ? -22.400 -9.656 8.558 1.00 63.47 101 TYR A C 1
ATOM 791 O O . TYR A 1 101 ? -22.919 -10.726 8.251 1.00 63.47 101 TYR A O 1
ATOM 799 N N . LEU A 1 102 ? -22.499 -8.566 7.788 1.00 56.81 102 LEU A N 1
ATOM 800 C CA . LEU A 1 102 ? -23.289 -8.491 6.551 1.00 56.81 102 LEU A CA 1
ATOM 801 C C . LEU A 1 102 ? -22.440 -8.435 5.261 1.00 56.81 102 LEU A C 1
ATOM 803 O O . LEU A 1 102 ? -23.015 -8.344 4.178 1.00 56.81 102 LEU A O 1
ATOM 807 N N . LEU A 1 103 ? -21.106 -8.495 5.359 1.00 52.00 103 LEU A N 1
ATOM 808 C CA . LEU A 1 103 ? -20.142 -8.449 4.243 1.00 52.00 103 LEU A CA 1
ATOM 809 C C . LEU A 1 103 ? -19.246 -9.689 4.240 1.00 52.00 103 LEU A C 1
ATOM 811 O O . LEU A 1 103 ? -18.890 -10.126 3.124 1.00 52.00 103 LEU A O 1
#

Secondary structure (DSSP, 8-state):
---------------------HHHHHHHHHHHHHHHHHHHHHHHHTT-HHHHHHHHHHHHHHHHHH--SHHHHHHHHHHHHHHHHHHHHHHHHHS-TTTTT--

Nearest PDB structures (foldseek):
  5f0k-assembly1_A  TM=7.152E-01  e=1.115E+00  Homo sapiens
  8uc6-assembly2_B  TM=7.768E-01  e=5.350E+00  Homo sapiens
  7vd5-assembly1_q  TM=3.320E-01  e=5.658E+00  Chaetoceros neogracilis

pLDDT: mean 82.6, std 18.97, range [37.59, 97.19]

InterPro domains:
  IPR056224 FIGL1, N-terminal domain [PF24347] (20-93)

Foldseek 3Di:
DDDDDDDPPPDPPPPPPPPPPVVVVVVVLVVLLCCLLVQLVVCVVVLVLVSNLVSLVVNLVSQVVPDDDPVSCVVCVVVNVVSVVSNVVSVLSPDPPVCNVVD

Solvent-accessible surface area (backbone atoms only — not comparable to full-atom values): 6068 Å² total; per-residue (Å²): 142,84,88,80,83,84,81,82,80,76,70,80,80,71,80,69,77,68,74,75,53,63,68,57,56,50,50,52,50,49,52,51,51,49,52,28,54,54,45,20,50,55,22,50,78,69,65,38,29,68,60,15,29,54,27,20,51,51,40,44,54,53,54,59,74,72,42,87,46,76,66,46,43,63,70,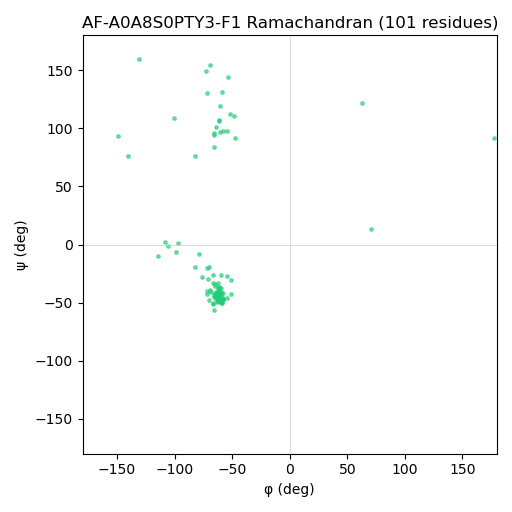45,44,64,61,45,52,52,32,50,54,52,25,53,49,20,50,56,70,69,45,57,82,87,60,65,84,78,119

Mean predicted aligned error: 11.45 Å

Radius of gyration: 24.54 Å; Cα contacts (8 Å, |Δi|>4): 62; chains: 1; bounding box: 59×72×44 Å

Sequence (103 aa):
MAGKEETSISKPKMEEESSVCWRKQVDDNLKRLHSLLFGTDLALEKGDFSSAQVQALGLIGFLDSRSHSQVDEAFIRPIRREAVAKLDTARRSLVPNSDRYLL